Protein AF-A0AA40NG78-F1 (afdb_monomer)

Radius of gyration: 14.72 Å; Cα contacts (8 Å, |Δi|>4): 319; chains: 1; bounding box: 41×37×34 Å

Foldseek 3Di:
DPDPQQEWEKEAPFDPVLPGKYKYFYDFDPDQQPNARFWTWIFIDGPNHTQDIAIKGKWKQDPVRAIGHPVVVCVPPRMDTCDCVPPVIQMAMEGQALVRLVVLCVRQPLVVSLSVNVNRLHLLSCVLCVVPDDVVSVVSNVVVCVHPCCVRPQCVDPRSVCCSVPSNVSND

Organism: Citrobacter freundii (NCBI:txid546)

Nearest PDB structures (foldseek):
  4yfj-assembly1_A  TM=3.526E-01  e=2.012E+00  Pseudomonas aeruginosa
  8a9n-assembly1_B  TM=4.216E-01  e=9.605E+00  Acinetobacter baumannii
  3i9s-assembly1_B  TM=4.508E-01  e=9.605E+00  Vibrio cholerae

Sequence (172 aa):
MIQKNKFRVFVGEGPTDNSGDLIVFKGKDKWNDFTFYTRYSCNIYINAVLRHSMDVFVAVYDSKNKATGLGNIMSGAVSMELNYTKNNTRFFSMLRDIKEYRALVREFSVYEANEILDAMNDLVYLKENMKNIPDMEKSLYTSAIKTDVFKKSFIRHSASFFSFKSSGKILR

Mean predicted aligned error: 5.38 Å

Structure (mmCIF, N/CA/C/O backbone):
data_AF-A0AA40NG78-F1
#
_entry.id   AF-A0AA40NG78-F1
#
loop_
_atom_site.group_PDB
_atom_site.id
_atom_site.type_symbol
_atom_site.label_atom_id
_atom_site.label_alt_id
_atom_site.label_comp_id
_atom_site.label_asym_id
_atom_site.label_entity_id
_atom_site.label_seq_id
_atom_site.pdbx_PDB_ins_code
_atom_site.Cartn_x
_atom_site.Cartn_y
_atom_site.Cartn_z
_atom_site.occupancy
_atom_site.B_iso_or_equiv
_atom_site.auth_seq_id
_atom_site.auth_comp_id
_atom_site.auth_asym_id
_atom_site.auth_atom_id
_atom_site.pdbx_PDB_model_num
ATOM 1 N N . MET A 1 1 ? 23.858 -1.536 6.799 1.00 29.81 1 MET A N 1
ATOM 2 C CA . MET A 1 1 ? 23.128 -0.283 6.507 1.00 29.81 1 MET A CA 1
ATOM 3 C C . MET A 1 1 ? 21.873 -0.669 5.753 1.00 29.81 1 MET A C 1
ATOM 5 O O . MET A 1 1 ? 22.011 -1.252 4.690 1.00 29.81 1 MET A O 1
ATOM 9 N N . ILE A 1 2 ? 20.683 -0.435 6.310 1.00 36.00 2 ILE A N 1
ATOM 10 C CA . ILE A 1 2 ? 19.435 -0.611 5.554 1.00 36.00 2 ILE A CA 1
ATOM 11 C C . ILE A 1 2 ? 19.414 0.523 4.531 1.00 36.00 2 ILE A C 1
ATOM 13 O O . ILE A 1 2 ? 19.445 1.697 4.908 1.00 36.00 2 ILE A O 1
ATOM 17 N N . GLN A 1 3 ? 19.492 0.174 3.252 1.00 41.16 3 GLN A N 1
ATOM 18 C CA . GLN A 1 3 ? 19.405 1.137 2.167 1.00 41.16 3 GLN A CA 1
ATOM 19 C C . GLN A 1 3 ? 18.010 1.764 2.256 1.00 41.16 3 GLN A C 1
ATOM 21 O O . GLN A 1 3 ? 17.007 1.058 2.216 1.00 41.16 3 GLN A O 1
ATOM 26 N N . LYS A 1 4 ? 17.944 3.078 2.504 1.00 51.00 4 LYS A N 1
ATOM 27 C CA . LYS A 1 4 ? 16.675 3.816 2.498 1.00 51.00 4 LYS A CA 1
ATOM 28 C C . LYS A 1 4 ? 15.985 3.544 1.162 1.00 51.00 4 LYS A C 1
ATOM 30 O O . LYS A 1 4 ? 16.644 3.663 0.131 1.00 51.00 4 LYS A O 1
ATOM 35 N N . ASN A 1 5 ? 14.695 3.207 1.217 1.00 63.94 5 ASN A N 1
ATOM 36 C CA . ASN A 1 5 ? 13.870 2.910 0.049 1.00 63.94 5 ASN A CA 1
ATOM 37 C C . ASN A 1 5 ? 14.158 3.878 -1.105 1.00 63.94 5 ASN A C 1
ATOM 39 O O . ASN A 1 5 ? 14.061 5.096 -0.936 1.00 63.94 5 ASN A O 1
ATOM 43 N N . LYS A 1 6 ? 14.524 3.321 -2.265 1.00 81.12 6 LYS A N 1
ATOM 44 C CA . LYS A 1 6 ? 14.817 4.062 -3.503 1.00 81.12 6 LYS A CA 1
ATOM 45 C C . LYS A 1 6 ? 13.617 4.900 -3.956 1.00 81.12 6 LYS A C 1
ATOM 47 O O . LYS A 1 6 ? 13.787 5.968 -4.539 1.00 81.12 6 LYS A O 1
ATOM 52 N N . PHE A 1 7 ? 12.413 4.410 -3.663 1.00 88.62 7 PHE A N 1
ATOM 53 C CA . PHE A 1 7 ? 11.159 5.012 -4.079 1.00 88.62 7 PHE A CA 1
ATOM 54 C C . PHE A 1 7 ? 10.692 6.112 -3.129 1.00 88.62 7 PHE A C 1
ATOM 56 O O . PHE A 1 7 ? 10.614 5.930 -1.911 1.00 88.62 7 PHE A O 1
ATOM 63 N N . ARG A 1 8 ? 10.274 7.239 -3.704 1.00 90.00 8 ARG A N 1
ATOM 64 C CA . ARG A 1 8 ? 9.501 8.259 -2.986 1.00 90.00 8 ARG A CA 1
ATOM 65 C C . ARG A 1 8 ? 8.016 8.024 -3.229 1.00 90.00 8 ARG A C 1
ATOM 67 O O . ARG A 1 8 ? 7.584 7.898 -4.374 1.00 90.00 8 ARG A O 1
ATOM 74 N N . VAL A 1 9 ? 7.231 7.988 -2.155 1.00 91.69 9 VAL A N 1
ATOM 75 C CA . VAL A 1 9 ? 5.793 7.698 -2.227 1.00 91.69 9 VAL A CA 1
ATOM 76 C C . VAL A 1 9 ? 4.982 8.977 -2.102 1.00 91.69 9 VAL A C 1
ATOM 78 O O . VAL A 1 9 ? 5.198 9.776 -1.193 1.00 91.69 9 VAL A O 1
ATOM 81 N N . PHE A 1 10 ? 4.025 9.156 -3.002 1.00 91.88 10 PHE A N 1
ATOM 82 C CA . PHE A 1 10 ? 3.156 10.318 -3.092 1.00 91.88 10 PHE A CA 1
ATOM 83 C C . PHE A 1 10 ? 1.696 9.915 -3.219 1.00 91.88 10 PHE A C 1
ATOM 85 O O . PHE A 1 10 ? 1.354 8.814 -3.645 1.00 91.88 10 PHE A O 1
ATOM 92 N N . VAL A 1 11 ? 0.826 10.867 -2.925 1.00 89.88 11 VAL A N 1
ATOM 93 C CA . VAL A 1 11 ? -0.586 10.837 -3.288 1.00 89.88 11 VAL A CA 1
ATOM 94 C C . VAL A 1 11 ? -0.942 12.124 -4.023 1.00 89.88 11 VAL A C 1
ATOM 96 O O . VAL A 1 11 ? -0.439 13.190 -3.672 1.00 89.88 11 VAL A O 1
ATOM 99 N N . GLY A 1 12 ? -1.806 12.028 -5.035 1.00 88.31 12 GLY A N 1
ATOM 100 C CA . GLY A 1 12 ? -2.195 13.157 -5.885 1.00 88.31 12 GLY A CA 1
ATOM 101 C C . GLY A 1 12 ? -1.414 13.187 -7.198 1.00 88.31 12 GLY A C 1
ATOM 102 O O . GLY A 1 12 ? -1.221 12.149 -7.830 1.00 88.31 12 GLY A O 1
ATOM 103 N N . GLU A 1 13 ? -0.989 14.368 -7.644 1.00 84.69 13 GLU A N 1
ATOM 104 C CA . GLU A 1 13 ? -0.333 14.518 -8.954 1.00 84.69 13 GLU A CA 1
ATOM 105 C C . GLU A 1 13 ? 1.097 13.949 -9.001 1.00 84.69 13 GLU A C 1
ATOM 107 O O . GLU A 1 13 ? 1.537 13.504 -10.065 1.00 84.69 13 GLU A O 1
ATOM 112 N N . GLY A 1 14 ? 1.765 13.854 -7.846 1.00 82.25 14 GLY A N 1
ATOM 113 C CA . GLY A 1 14 ? 3.192 13.533 -7.727 1.00 82.25 14 GLY A CA 1
ATOM 114 C C . GLY A 1 14 ? 4.049 14.793 -7.530 1.00 82.25 14 GLY A C 1
ATOM 115 O O . GLY A 1 14 ? 3.498 15.882 -7.336 1.00 82.25 14 GLY A O 1
ATOM 116 N N . PRO A 1 15 ? 5.385 14.672 -7.492 1.00 80.31 15 PRO A N 1
ATOM 117 C CA . PRO A 1 15 ? 6.285 15.819 -7.432 1.00 80.31 15 PRO A CA 1
ATOM 118 C C . PRO A 1 15 ? 6.441 16.480 -8.813 1.00 80.31 15 PRO A C 1
ATOM 120 O O . PRO A 1 15 ? 6.416 15.809 -9.840 1.00 80.31 15 PRO A O 1
ATOM 123 N N . THR A 1 16 ? 6.632 17.800 -8.852 1.00 69.94 16 THR A N 1
ATOM 124 C CA . THR A 1 16 ? 6.764 18.572 -10.105 1.00 69.94 16 THR A CA 1
ATOM 125 C C . THR A 1 16 ? 8.073 18.322 -10.851 1.00 69.94 16 THR A C 1
ATOM 127 O O . THR A 1 16 ? 8.132 18.511 -12.061 1.00 69.94 16 THR A O 1
ATOM 130 N N . ASP A 1 17 ? 9.120 17.899 -10.145 1.00 74.12 17 ASP A N 1
ATOM 131 C CA . ASP A 1 17 ? 10.442 17.634 -10.713 1.00 74.12 17 ASP A CA 1
ATOM 132 C C . ASP A 1 17 ? 10.569 16.229 -11.328 1.00 74.12 17 ASP A C 1
ATOM 134 O O . ASP A 1 17 ? 11.557 15.964 -12.010 1.00 74.12 17 ASP A O 1
ATOM 138 N N . ASN A 1 18 ? 9.592 15.339 -11.082 1.00 65.75 18 ASN A N 1
ATOM 139 C CA . ASN A 1 18 ? 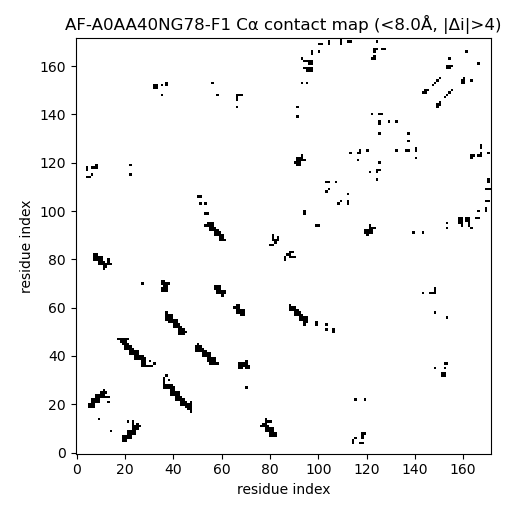9.591 13.917 -11.454 1.00 65.75 18 ASN A CA 1
ATOM 140 C C . ASN A 1 18 ? 10.950 13.213 -11.249 1.00 65.75 18 ASN A C 1
ATOM 142 O O . ASN A 1 18 ? 11.303 12.295 -11.992 1.00 65.75 18 ASN A O 1
ATOM 146 N N . SER A 1 19 ? 11.728 13.654 -10.255 1.00 73.88 19 SER A N 1
ATOM 147 C CA . SER A 1 19 ? 13.099 13.194 -10.061 1.00 73.88 19 SER A CA 1
ATOM 148 C C . SER A 1 19 ? 13.137 11.899 -9.239 1.00 73.88 19 SER A C 1
ATOM 150 O O . SER A 1 19 ? 12.515 11.790 -8.177 1.00 73.88 19 SER A O 1
ATOM 152 N N . GLY A 1 20 ? 13.893 10.914 -9.735 1.00 82.31 20 GLY A N 1
ATOM 153 C CA . GLY A 1 20 ? 14.045 9.596 -9.115 1.00 82.31 20 GLY A CA 1
ATOM 154 C C . GLY A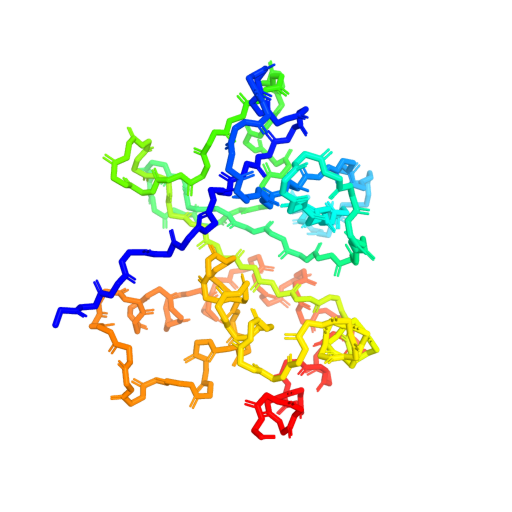 1 20 ? 12.908 8.619 -9.428 1.00 82.31 20 GLY A C 1
ATOM 155 O O . GLY A 1 20 ? 12.105 8.835 -10.338 1.00 82.31 20 GLY A O 1
ATOM 156 N N . ASP A 1 21 ? 12.862 7.530 -8.665 1.00 90.75 21 ASP A N 1
ATOM 157 C CA . ASP A 1 21 ? 11.825 6.512 -8.796 1.00 90.75 21 ASP A CA 1
ATOM 158 C C . ASP A 1 21 ? 10.662 6.833 -7.855 1.00 90.75 21 ASP A C 1
ATOM 160 O O . ASP A 1 21 ? 10.845 7.125 -6.667 1.00 90.75 21 ASP A O 1
ATOM 164 N N . LEU A 1 22 ? 9.448 6.817 -8.398 1.00 92.94 22 LEU A N 1
ATOM 165 C CA . LEU A 1 22 ? 8.269 7.368 -7.741 1.00 92.94 22 LEU A CA 1
ATOM 166 C C . LEU A 1 22 ? 7.140 6.351 -7.694 1.00 92.94 22 LEU A C 1
ATOM 168 O O . LEU A 1 22 ? 6.857 5.660 -8.670 1.00 92.94 22 LEU A O 1
ATOM 172 N N . ILE A 1 23 ? 6.431 6.345 -6.574 1.00 94.12 23 ILE A N 1
ATOM 173 C CA . ILE A 1 23 ? 5.163 5.642 -6.411 1.00 94.12 23 ILE A CA 1
ATOM 174 C C . ILE A 1 23 ? 4.105 6.700 -6.145 1.00 94.12 23 ILE A C 1
ATOM 176 O O . ILE A 1 23 ? 4.225 7.469 -5.195 1.00 94.12 23 ILE A O 1
ATOM 180 N N . VAL A 1 24 ? 3.074 6.764 -6.982 1.00 93.69 24 VAL A N 1
ATOM 181 C CA . VAL A 1 24 ? 2.031 7.787 -6.870 1.00 93.69 24 VAL A CA 1
ATOM 182 C C . VAL A 1 24 ? 0.662 7.135 -6.768 1.00 93.69 24 VAL A C 1
ATOM 184 O O . VAL A 1 24 ? 0.181 6.515 -7.718 1.00 93.69 24 VAL A O 1
ATOM 187 N N . PHE A 1 25 ? 0.003 7.326 -5.628 1.00 93.44 25 PHE A N 1
ATOM 188 C CA . PHE A 1 25 ? -1.396 6.972 -5.435 1.00 93.44 25 PHE A CA 1
ATOM 189 C C . PHE A 1 25 ? -2.290 8.035 -6.087 1.00 93.44 25 PHE A C 1
ATOM 191 O O . PHE A 1 25 ? -2.432 9.157 -5.594 1.00 93.44 25 PHE A O 1
ATOM 198 N N . LYS A 1 26 ? -2.888 7.677 -7.223 1.00 88.00 26 LYS A N 1
ATOM 199 C CA . LYS A 1 26 ? -3.767 8.511 -8.049 1.00 88.00 26 LYS A CA 1
ATOM 200 C C . LYS A 1 26 ? -5.209 8.032 -7.980 1.00 88.00 26 LYS A C 1
ATOM 202 O O . LYS A 1 26 ? -5.479 6.885 -7.649 1.00 88.00 26 LYS A O 1
ATOM 207 N N . GLY A 1 27 ? -6.131 8.923 -8.341 1.00 71.00 27 GLY A N 1
ATOM 208 C CA . GLY A 1 27 ? -7.518 8.557 -8.627 1.00 71.00 27 GLY A CA 1
ATOM 209 C C . GLY A 1 27 ? -8.211 7.870 -7.455 1.00 71.00 27 GLY A C 1
ATOM 210 O O . GLY A 1 27 ? -8.428 6.662 -7.486 1.00 71.00 27 GLY A O 1
ATOM 211 N N . LYS A 1 28 ? -8.576 8.653 -6.431 1.00 66.62 28 LYS A N 1
ATOM 212 C CA . LYS A 1 28 ? -9.484 8.195 -5.374 1.00 66.62 28 LYS A CA 1
ATOM 213 C C . LYS A 1 28 ? -10.759 7.658 -6.032 1.00 66.62 28 LYS A C 1
ATOM 215 O O . LYS A 1 28 ? -11.492 8.424 -6.660 1.00 66.62 28 LYS A O 1
ATOM 220 N N . ASP A 1 29 ? -11.040 6.371 -5.853 1.00 66.12 29 ASP A N 1
ATOM 221 C CA . ASP A 1 29 ? -12.347 5.817 -6.202 1.00 66.12 29 ASP A CA 1
ATOM 222 C C . ASP A 1 29 ? -13.414 6.514 -5.336 1.00 66.12 29 ASP A C 1
ATOM 224 O O . ASP A 1 29 ? -13.213 6.779 -4.144 1.00 66.12 29 ASP A O 1
ATOM 228 N N . LYS A 1 30 ? -14.572 6.819 -5.927 1.00 67.50 30 LYS A N 1
ATOM 229 C CA . LYS A 1 30 ? -15.719 7.377 -5.195 1.00 67.50 30 LYS A CA 1
ATOM 230 C C . LYS A 1 30 ? -16.350 6.345 -4.260 1.00 67.50 30 LYS A C 1
ATOM 232 O O . LYS A 1 30 ? -17.202 6.707 -3.449 1.00 67.50 30 LYS A O 1
ATOM 237 N N . TRP A 1 31 ? -15.947 5.080 -4.367 1.00 71.12 31 TRP A N 1
ATOM 238 C CA . TRP A 1 31 ? -16.443 4.015 -3.521 1.00 71.12 31 TRP A CA 1
ATOM 239 C C . TRP A 1 31 ? -16.183 4.276 -2.032 1.00 71.12 31 TRP A C 1
ATOM 241 O O . TRP A 1 31 ? -15.050 4.429 -1.572 1.00 71.12 31 TRP A O 1
ATOM 251 N N . ASN A 1 32 ? -17.275 4.285 -1.274 1.00 74.00 32 ASN A N 1
ATOM 252 C CA . ASN A 1 32 ? -17.301 4.511 0.159 1.00 74.00 32 ASN A CA 1
ATOM 253 C C . ASN A 1 32 ? -17.485 3.162 0.874 1.00 74.00 32 ASN A C 1
ATOM 255 O O . ASN A 1 32 ? -18.580 2.598 0.901 1.00 74.00 32 ASN A O 1
ATOM 259 N N . ASP A 1 33 ? -16.409 2.629 1.454 1.00 71.88 33 ASP A N 1
ATOM 260 C CA . ASP A 1 33 ? -16.469 1.417 2.271 1.00 71.88 33 ASP A CA 1
ATOM 261 C C . ASP A 1 3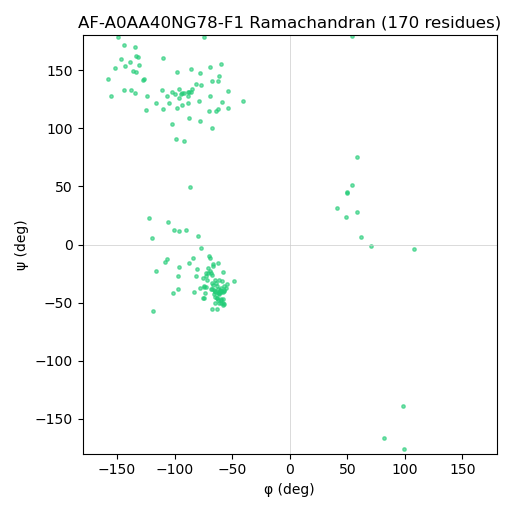3 ? -16.674 1.806 3.739 1.00 71.88 33 ASP A C 1
ATOM 263 O O . ASP A 1 33 ? -15.713 1.998 4.477 1.00 71.88 33 ASP A O 1
ATOM 267 N N . PHE A 1 34 ? -17.932 1.939 4.177 1.00 77.94 34 PHE A N 1
ATOM 268 C CA . PHE A 1 34 ? -18.278 2.306 5.562 1.00 77.94 34 PHE A CA 1
ATOM 269 C C . PHE A 1 34 ? -17.591 3.593 6.035 1.00 77.94 34 PHE A C 1
ATOM 271 O O . PHE A 1 34 ? -16.978 3.642 7.098 1.00 77.94 34 PHE A O 1
ATOM 278 N N . THR A 1 35 ? -17.710 4.646 5.234 1.00 83.06 35 THR A N 1
ATOM 279 C CA . THR A 1 35 ? -17.072 5.965 5.365 1.00 83.06 35 THR A CA 1
ATOM 280 C C . THR A 1 35 ? -15.566 6.004 5.111 1.00 83.06 35 THR A C 1
ATOM 282 O O . THR A 1 35 ? -14.994 7.093 5.115 1.00 83.06 35 THR A O 1
ATOM 285 N N . PHE A 1 36 ? -14.927 4.870 4.811 1.00 87.19 36 PHE A N 1
ATOM 286 C CA . PHE A 1 36 ? -13.510 4.821 4.464 1.00 87.19 36 PHE A CA 1
ATOM 287 C C . PHE A 1 36 ? -13.304 4.880 2.948 1.00 87.19 36 PHE A C 1
ATOM 289 O O . PHE A 1 36 ? -13.750 4.003 2.207 1.00 87.19 36 PHE A O 1
ATOM 296 N N . TYR A 1 37 ? -12.580 5.903 2.493 1.00 89.88 37 TYR A N 1
ATOM 297 C CA . TYR A 1 37 ? -12.152 6.043 1.104 1.00 89.88 37 TYR A CA 1
ATOM 298 C C . TYR A 1 37 ? -10.709 5.566 0.952 1.00 89.88 37 TYR A C 1
ATOM 300 O O . TYR A 1 37 ? -9.760 6.328 1.149 1.00 89.88 37 TYR A O 1
ATOM 308 N N . THR A 1 38 ? -10.546 4.285 0.648 1.00 92.88 38 THR A N 1
ATOM 309 C CA . THR A 1 38 ? -9.241 3.605 0.652 1.00 92.88 38 THR A CA 1
ATOM 310 C C . THR A 1 38 ? -8.727 3.271 -0.737 1.00 92.88 38 THR A C 1
ATOM 312 O O . THR A 1 38 ? -7.562 2.937 -0.872 1.00 92.88 38 THR A O 1
ATOM 315 N N . ARG A 1 39 ? -9.563 3.312 -1.772 1.00 93.56 39 ARG A N 1
ATOM 316 C CA . ARG A 1 39 ? -9.216 2.784 -3.094 1.00 93.56 39 ARG A CA 1
ATOM 317 C C . ARG A 1 39 ? -8.534 3.832 -3.959 1.00 93.56 39 ARG A C 1
ATOM 319 O O . ARG A 1 39 ? -9.070 4.924 -4.148 1.00 93.56 39 ARG A O 1
ATOM 326 N N . TYR A 1 40 ? -7.382 3.452 -4.495 1.00 93.25 40 TYR A N 1
ATOM 327 C CA . TYR A 1 40 ? -6.547 4.260 -5.372 1.00 93.25 40 TYR A CA 1
ATOM 328 C C . TYR A 1 40 ? -5.997 3.400 -6.511 1.00 93.25 40 TYR A C 1
ATOM 330 O O . TYR A 1 40 ? -5.849 2.185 -6.371 1.00 93.25 40 TYR A O 1
ATOM 338 N N . SER A 1 41 ? -5.640 4.060 -7.607 1.00 93.38 41 SER A N 1
ATOM 339 C CA . SER A 1 41 ? -4.661 3.558 -8.566 1.00 93.38 41 SER A CA 1
ATOM 340 C C . SER A 1 41 ? -3.263 3.863 -8.035 1.00 93.38 41 SER A C 1
ATOM 342 O O . SER A 1 41 ? -3.006 4.959 -7.545 1.00 93.38 41 SER A O 1
ATOM 344 N N . CYS A 1 42 ? -2.336 2.929 -8.149 1.00 95.12 42 CYS A N 1
ATOM 345 C CA . CYS A 1 42 ? -0.932 3.101 -7.816 1.00 95.12 42 CYS A CA 1
ATOM 346 C C . CYS A 1 42 ? -0.118 3.089 -9.102 1.00 95.12 42 CYS A C 1
ATOM 348 O O . CYS A 1 42 ? -0.075 2.074 -9.789 1.00 95.12 42 CYS A O 1
ATOM 350 N N . ASN A 1 43 ? 0.543 4.201 -9.406 1.00 95.50 43 ASN A N 1
ATOM 351 C CA . ASN A 1 43 ? 1.404 4.327 -10.573 1.00 95.50 43 ASN A CA 1
ATOM 352 C C . ASN A 1 43 ? 2.869 4.319 -10.142 1.00 95.50 43 ASN A C 1
ATOM 354 O O . ASN A 1 43 ? 3.261 5.119 -9.293 1.00 95.50 43 ASN A O 1
ATOM 358 N N . ILE A 1 44 ? 3.666 3.449 -10.755 1.00 95.25 44 ILE A N 1
ATOM 359 C CA . ILE A 1 44 ? 5.104 3.336 -10.509 1.00 95.25 44 ILE A CA 1
ATOM 360 C C . ILE A 1 44 ? 5.842 3.963 -11.685 1.00 95.25 44 ILE A C 1
ATOM 362 O O . ILE A 1 44 ? 5.677 3.536 -12.832 1.00 95.25 44 ILE A O 1
ATOM 366 N N . TYR A 1 45 ? 6.659 4.969 -11.393 1.00 93.75 45 TYR A N 1
ATOM 367 C CA . TYR A 1 45 ? 7.510 5.646 -12.358 1.00 93.75 45 TYR A CA 1
ATOM 368 C C . TYR A 1 45 ? 8.975 5.327 -12.065 1.00 93.75 45 TYR A C 1
ATOM 370 O O . TYR A 1 45 ? 9.414 5.437 -10.922 1.00 93.75 45 TYR A O 1
ATOM 378 N N . ILE A 1 46 ? 9.729 4.974 -13.103 1.00 91.19 46 ILE A N 1
ATOM 379 C CA . ILE A 1 46 ? 11.186 4.799 -13.047 1.00 91.19 46 ILE A CA 1
ATOM 380 C C . ILE A 1 46 ? 11.783 5.708 -14.109 1.00 91.19 46 ILE A C 1
ATOM 382 O O . ILE A 1 46 ? 11.344 5.667 -15.260 1.00 91.19 46 ILE A O 1
ATOM 386 N N . ASN A 1 47 ? 12.755 6.542 -13.731 1.00 88.44 47 ASN A N 1
ATOM 387 C CA . ASN A 1 47 ? 13.343 7.549 -14.626 1.00 88.44 47 ASN A CA 1
ATOM 388 C C . ASN A 1 47 ? 12.274 8.402 -15.348 1.00 88.44 47 ASN A C 1
ATOM 390 O O . ASN A 1 47 ? 12.327 8.580 -16.563 1.00 88.44 47 ASN A O 1
ATOM 394 N N . ALA A 1 48 ? 11.265 8.869 -14.603 1.00 87.31 48 ALA A N 1
ATOM 395 C CA . ALA A 1 48 ? 10.109 9.630 -15.101 1.00 87.31 48 ALA A CA 1
ATOM 396 C C . ALA A 1 48 ? 9.191 8.912 -16.122 1.00 87.31 48 ALA A C 1
ATOM 398 O O . ALA A 1 48 ? 8.239 9.514 -16.620 1.00 87.31 48 ALA A O 1
ATOM 399 N N . VAL A 1 49 ? 9.400 7.621 -16.400 1.00 90.38 49 VAL A N 1
ATOM 400 C CA . VAL A 1 49 ? 8.537 6.821 -17.285 1.00 90.38 49 VAL A CA 1
ATOM 401 C C . VAL A 1 49 ? 7.576 5.982 -16.451 1.00 90.38 49 VAL A C 1
ATOM 403 O O . VAL A 1 49 ? 8.006 5.270 -15.545 1.00 90.38 49 VAL A O 1
ATOM 406 N N . LEU A 1 50 ? 6.275 6.031 -16.765 1.00 93.12 50 LEU A N 1
ATOM 407 C CA . LEU A 1 50 ? 5.286 5.134 -16.162 1.00 93.12 50 LEU A CA 1
ATOM 408 C C . LEU A 1 50 ? 5.608 3.693 -16.568 1.00 93.12 50 LEU A C 1
ATOM 410 O O . LEU A 1 50 ? 5.523 3.344 -17.743 1.00 93.12 50 LEU A O 1
ATOM 414 N N . ARG A 1 51 ? 5.969 2.869 -15.590 1.00 95.56 51 ARG A N 1
ATOM 415 C CA . ARG A 1 51 ? 6.321 1.461 -15.794 1.00 95.56 51 ARG A CA 1
ATOM 416 C C . ARG A 1 51 ? 5.159 0.529 -15.508 1.00 95.56 51 ARG A C 1
ATOM 418 O O . ARG A 1 51 ? 4.961 -0.446 -16.219 1.00 95.56 51 ARG A O 1
ATOM 425 N N . HIS A 1 52 ? 4.377 0.842 -14.481 1.00 96.19 52 HIS A N 1
ATOM 426 C CA . HIS A 1 52 ? 3.285 -0.018 -14.051 1.00 96.19 52 HIS A CA 1
ATOM 427 C C . HIS A 1 52 ? 2.169 0.777 -13.386 1.00 96.19 52 HIS A C 1
ATOM 429 O O . HIS A 1 52 ? 2.411 1.824 -12.779 1.00 96.19 52 HIS A O 1
ATOM 435 N N . SER A 1 53 ? 0.949 0.260 -13.487 1.00 95.38 53 SER A N 1
ATOM 436 C CA . SER A 1 53 ? -0.231 0.793 -12.818 1.00 95.38 53 SER A CA 1
ATOM 437 C C . SER A 1 53 ? -1.046 -0.368 -12.263 1.00 95.38 53 SER A C 1
ATOM 439 O O . SER A 1 53 ? -1.254 -1.353 -12.969 1.00 95.38 53 SER A O 1
ATOM 441 N N . MET A 1 54 ? -1.462 -0.259 -11.005 1.00 95.31 54 MET A N 1
ATOM 442 C CA . MET A 1 54 ? -2.159 -1.321 -10.277 1.00 95.31 54 MET A CA 1
ATOM 443 C C . MET A 1 54 ? -3.171 -0.755 -9.290 1.00 95.31 54 MET A C 1
ATOM 445 O O . MET A 1 54 ? -3.066 0.390 -8.850 1.00 95.31 54 MET A O 1
ATOM 449 N N . ASP A 1 55 ? -4.134 -1.574 -8.894 1.00 95.06 55 ASP A N 1
ATOM 450 C CA . ASP A 1 55 ? -5.154 -1.190 -7.928 1.00 95.06 55 ASP A CA 1
ATOM 451 C C . ASP A 1 55 ? -4.725 -1.464 -6.477 1.00 95.06 55 ASP A C 1
ATOM 453 O O . ASP A 1 55 ? -4.319 -2.571 -6.113 1.00 95.06 55 ASP A O 1
ATOM 457 N N . VAL A 1 56 ? -4.893 -0.468 -5.600 1.00 96.00 56 VAL A N 1
ATOM 458 C CA . VAL A 1 56 ? -4.421 -0.528 -4.209 1.00 96.00 56 VAL A CA 1
ATOM 459 C C . VAL A 1 56 ? -5.454 0.007 -3.212 1.00 96.00 56 VAL A C 1
ATOM 461 O O . VAL A 1 56 ? -6.249 0.905 -3.511 1.00 96.00 56 VAL A O 1
ATOM 464 N N . PHE A 1 57 ? -5.439 -0.544 -2.000 1.00 96.19 57 PHE A N 1
ATOM 465 C CA . PHE A 1 57 ? -6.053 0.058 -0.822 1.00 96.19 57 PHE A CA 1
ATOM 466 C C . PHE A 1 57 ? -5.005 0.827 -0.019 1.00 96.19 57 PHE A C 1
ATOM 468 O O . PHE A 1 57 ? -3.942 0.284 0.261 1.00 96.19 57 PHE A O 1
ATOM 475 N N . VAL A 1 58 ? -5.306 2.054 0.405 1.00 95.50 58 VAL A N 1
ATOM 476 C CA . VAL A 1 58 ? -4.408 2.901 1.196 1.00 95.50 58 VAL A CA 1
ATOM 477 C C . VAL A 1 58 ? -5.158 3.535 2.364 1.00 95.50 58 VAL A C 1
ATOM 479 O O . VAL A 1 58 ? -6.234 4.125 2.212 1.00 95.50 58 VAL A O 1
ATOM 482 N N . ALA A 1 59 ? -4.570 3.421 3.548 1.00 94.94 59 ALA A N 1
ATOM 483 C CA . ALA A 1 59 ? -5.065 4.003 4.783 1.00 94.94 59 ALA A CA 1
ATOM 484 C C . ALA A 1 59 ? -3.945 4.755 5.502 1.00 94.94 59 ALA A C 1
ATOM 486 O O . ALA A 1 59 ? -2.764 4.461 5.336 1.00 94.94 59 ALA A O 1
ATOM 487 N N . VAL A 1 60 ? -4.336 5.729 6.311 1.00 93.25 60 VAL A N 1
ATOM 488 C CA . VAL A 1 60 ? -3.449 6.641 7.036 1.00 93.25 60 VAL A CA 1
ATOM 489 C C . VAL A 1 60 ? -3.899 6.757 8.479 1.00 93.25 60 VAL A C 1
ATOM 491 O O . VAL A 1 60 ? -5.093 6.669 8.770 1.00 93.25 60 VAL A O 1
ATOM 494 N N . TYR A 1 61 ? -2.951 6.974 9.379 1.00 90.75 61 TYR A N 1
ATOM 495 C CA . TYR A 1 61 ? -3.233 7.382 10.748 1.00 90.75 61 TYR A CA 1
ATOM 496 C C . TYR A 1 61 ? -3.331 8.905 10.809 1.00 90.75 61 TYR A C 1
ATOM 498 O O . TYR A 1 61 ? -2.460 9.607 10.298 1.00 90.75 61 TYR A O 1
ATOM 506 N N . ASP A 1 62 ? -4.394 9.409 11.430 1.00 83.81 62 ASP A N 1
ATOM 507 C CA . ASP A 1 62 ? -4.523 10.831 11.734 1.00 83.81 62 ASP A CA 1
ATOM 508 C C . ASP A 1 62 ? -3.617 11.250 12.911 1.00 83.81 62 ASP A C 1
ATOM 510 O O . ASP A 1 62 ? -2.932 10.434 13.535 1.00 83.81 62 ASP A O 1
ATOM 514 N N . SER A 1 63 ? -3.632 12.541 13.254 1.00 79.44 63 SER A N 1
ATOM 515 C CA . SER A 1 63 ? -2.861 13.091 14.378 1.00 79.44 63 SER A CA 1
ATOM 516 C C . SER A 1 63 ? -3.257 12.528 15.750 1.00 79.44 63 SER A C 1
ATOM 518 O O . SER A 1 63 ? -2.497 12.662 16.706 1.00 79.44 63 SER A O 1
ATOM 520 N N . LYS A 1 64 ? -4.421 11.876 15.860 1.00 83.62 64 LYS A N 1
ATOM 521 C CA . LYS A 1 64 ? -4.902 11.180 17.063 1.00 83.62 64 LYS A CA 1
ATOM 522 C C . LYS A 1 64 ? -4.593 9.680 17.018 1.00 83.62 64 LYS A C 1
ATOM 524 O O . LYS A 1 64 ? -5.110 8.924 17.839 1.00 83.62 64 LYS A O 1
ATOM 529 N N . ASN A 1 65 ? -3.757 9.245 16.072 1.00 84.31 65 ASN A N 1
ATOM 530 C CA . ASN A 1 65 ? -3.389 7.853 15.836 1.00 84.31 65 ASN A CA 1
ATOM 531 C C . ASN A 1 65 ? -4.602 6.946 15.538 1.00 84.31 65 ASN A C 1
ATOM 533 O O . ASN A 1 65 ? -4.577 5.741 15.802 1.00 84.31 65 ASN A O 1
ATOM 537 N N . LYS A 1 66 ? -5.671 7.511 14.965 1.00 89.88 66 LYS A N 1
ATOM 538 C CA . LYS A 1 66 ? -6.820 6.763 14.457 1.00 89.88 66 LYS A CA 1
ATOM 539 C C . LYS A 1 66 ? -6.647 6.537 12.958 1.00 89.88 66 LYS A C 1
ATOM 541 O O . LYS A 1 66 ? -6.455 7.475 12.191 1.00 89.88 66 LYS A O 1
ATOM 546 N N . ALA A 1 67 ? -6.737 5.279 12.533 1.00 93.69 67 ALA A N 1
ATOM 547 C CA . ALA A 1 67 ? -6.636 4.930 11.122 1.00 93.69 67 ALA A CA 1
ATOM 548 C C . ALA A 1 67 ? -7.934 5.239 10.358 1.00 93.69 67 ALA A C 1
ATOM 550 O O . ALA A 1 67 ? -9.034 4.921 10.821 1.00 93.69 67 ALA A O 1
ATOM 551 N N . THR A 1 68 ? -7.798 5.808 9.163 1.00 93.12 68 THR A N 1
ATOM 552 C CA . THR A 1 68 ? -8.885 6.096 8.220 1.00 93.12 68 THR A CA 1
ATOM 553 C C . THR A 1 68 ? -8.414 5.890 6.776 1.00 93.12 68 THR A C 1
ATOM 555 O O . THR A 1 68 ? -7.232 5.652 6.529 1.00 93.12 68 THR A O 1
ATOM 558 N N . GLY A 1 69 ? -9.327 5.950 5.805 1.00 91.94 69 GLY A N 1
ATOM 559 C CA . GLY A 1 69 ? -8.954 5.896 4.391 1.00 91.94 69 GLY A CA 1
ATOM 560 C C . GLY A 1 69 ? -8.177 7.144 3.977 1.00 91.94 69 GLY A C 1
ATOM 561 O O . GLY A 1 69 ? -8.520 8.251 4.393 1.00 91.94 69 GLY A O 1
ATOM 562 N N . LEU A 1 70 ? -7.147 6.991 3.139 1.00 90.75 70 LEU A N 1
ATOM 563 C CA . LEU A 1 70 ? -6.346 8.127 2.659 1.00 90.75 70 LEU A CA 1
ATOM 564 C C . LEU A 1 70 ? -7.219 9.213 2.006 1.00 90.75 70 LEU A C 1
ATOM 566 O O . LEU A 1 70 ? -6.998 10.410 2.199 1.00 90.75 70 LEU A O 1
ATOM 570 N N . GLY A 1 71 ? -8.297 8.808 1.335 1.00 87.88 71 GLY A N 1
ATOM 571 C CA . GLY A 1 71 ? -9.232 9.716 0.682 1.00 87.88 71 GLY A CA 1
ATOM 572 C C . GLY A 1 71 ? -10.076 10.558 1.630 1.00 87.88 71 GLY A C 1
ATOM 573 O O . GLY A 1 71 ? -10.748 11.474 1.158 1.00 87.88 71 GLY A O 1
ATOM 574 N N . ASN A 1 72 ? -10.075 10.258 2.929 1.00 86.19 72 ASN A N 1
ATOM 575 C CA . ASN A 1 72 ? -10.711 11.079 3.955 1.00 86.19 72 ASN A CA 1
ATOM 576 C C . ASN A 1 72 ? -9.828 12.264 4.371 1.00 86.19 72 ASN A C 1
ATOM 578 O O . ASN A 1 72 ? -10.369 13.272 4.808 1.00 86.19 72 ASN A O 1
ATOM 582 N N . ILE A 1 73 ? -8.501 12.147 4.243 1.00 83.62 73 ILE A N 1
ATOM 583 C CA . ILE A 1 73 ? -7.542 13.194 4.641 1.00 83.62 73 ILE A CA 1
ATOM 584 C C . ILE A 1 73 ? -7.115 14.044 3.437 1.00 83.62 73 ILE A C 1
ATOM 586 O O . ILE A 1 73 ? -6.823 15.225 3.577 1.00 83.62 73 ILE A O 1
ATOM 590 N N . MET A 1 74 ? -7.152 13.476 2.231 1.00 77.06 74 MET A N 1
ATOM 591 C CA . MET A 1 74 ? -6.714 14.151 1.005 1.00 77.06 74 MET A CA 1
ATOM 592 C C . MET A 1 74 ? -7.721 15.143 0.399 1.00 77.06 74 MET A C 1
ATOM 594 O O . MET A 1 74 ? -7.494 15.629 -0.708 1.00 77.06 74 MET A O 1
ATOM 598 N N . SER A 1 75 ? -8.841 15.460 1.061 1.00 64.62 75 SER A N 1
ATOM 599 C CA . SER A 1 75 ? -9.814 16.411 0.504 1.00 64.62 75 SER A CA 1
ATOM 600 C C . SER A 1 75 ? -9.223 17.827 0.445 1.00 64.62 75 SER A C 1
ATOM 602 O O . SER A 1 75 ? -9.187 18.523 1.456 1.00 64.62 75 SER A O 1
ATOM 604 N N . GLY A 1 76 ? -8.768 18.245 -0.739 1.00 61.91 76 GLY A N 1
ATOM 605 C CA . GLY A 1 76 ? -8.254 19.596 -1.003 1.00 61.91 76 GLY A CA 1
ATOM 606 C C . GLY A 1 76 ? -6.738 19.706 -1.204 1.00 61.91 76 GLY A C 1
ATOM 607 O O . GLY A 1 76 ? -6.266 20.791 -1.527 1.00 61.91 76 GLY A O 1
ATOM 608 N N . ALA A 1 77 ? -5.971 18.620 -1.063 1.00 66.06 77 ALA A N 1
ATOM 609 C CA . ALA A 1 77 ? -4.534 18.622 -1.352 1.00 66.06 77 ALA A CA 1
ATOM 610 C C . ALA A 1 77 ? -4.253 18.169 -2.797 1.00 66.06 77 ALA A C 1
ATOM 612 O O . ALA A 1 77 ? -4.745 17.127 -3.227 1.00 66.06 77 ALA A O 1
ATOM 613 N N . VAL A 1 78 ? -3.435 18.938 -3.528 1.00 74.81 78 VAL A N 1
ATOM 614 C CA . VAL A 1 78 ? -3.033 18.640 -4.921 1.00 74.81 78 VAL A CA 1
ATOM 615 C C . VAL A 1 78 ? -2.023 17.488 -4.976 1.00 74.81 78 VAL A C 1
ATOM 617 O O . VAL A 1 78 ? -2.117 16.593 -5.815 1.00 74.81 78 VAL A O 1
ATOM 620 N N . SER A 1 79 ? -1.059 17.486 -4.052 1.00 84.12 79 SER A N 1
ATOM 621 C CA . SER A 1 79 ? -0.025 16.458 -3.944 1.00 84.12 79 SER A CA 1
ATOM 622 C C . SER A 1 79 ? 0.549 16.431 -2.527 1.00 84.12 79 SER A C 1
ATOM 624 O O . SER A 1 79 ? 0.695 17.479 -1.896 1.00 84.12 79 SER A O 1
ATOM 626 N N . MET A 1 80 ? 0.866 15.245 -2.009 1.00 86.00 80 MET A N 1
ATOM 627 C CA . MET A 1 80 ? 1.514 15.067 -0.706 1.00 86.00 80 MET A CA 1
ATOM 628 C C . MET A 1 80 ? 2.493 13.894 -0.753 1.00 86.00 80 MET A C 1
ATOM 630 O O . MET A 1 80 ? 2.150 12.811 -1.221 1.00 86.00 80 MET A O 1
ATOM 634 N N . GLU A 1 81 ? 3.704 14.101 -0.236 1.00 87.81 81 GLU A N 1
ATOM 635 C CA . GLU A 1 81 ? 4.696 13.037 -0.044 1.00 87.81 81 GLU A CA 1
ATOM 636 C C . GLU A 1 81 ? 4.350 12.236 1.221 1.00 87.81 81 GLU A C 1
ATOM 638 O O . GLU A 1 81 ? 4.255 12.792 2.314 1.00 87.81 81 GLU A O 1
ATOM 643 N N . LEU A 1 82 ? 4.178 10.923 1.116 1.00 85.75 82 LEU A N 1
ATOM 644 C CA . LEU A 1 82 ? 3.855 10.039 2.240 1.00 85.75 82 LEU A CA 1
ATOM 645 C C . LEU A 1 82 ? 5.130 9.567 2.953 1.00 85.75 82 LEU A C 1
ATOM 647 O O . LEU A 1 82 ? 5.342 8.383 3.185 1.00 85.75 82 LEU A O 1
ATOM 651 N N . ASN A 1 83 ? 6.017 10.504 3.288 1.00 70.06 83 ASN A N 1
ATOM 652 C CA . ASN A 1 83 ? 7.261 10.204 3.987 1.00 70.06 83 ASN A CA 1
ATOM 653 C C . ASN A 1 83 ? 7.107 10.469 5.490 1.00 70.06 83 ASN A C 1
ATOM 655 O O . ASN A 1 83 ? 6.925 11.616 5.908 1.00 70.06 83 ASN A O 1
ATOM 659 N N . TYR A 1 84 ? 7.247 9.421 6.309 1.00 61.62 84 TYR A N 1
ATOM 660 C CA . TYR A 1 84 ? 7.171 9.535 7.768 1.00 61.62 84 TYR A CA 1
ATOM 661 C C . TYR A 1 84 ? 8.189 10.538 8.335 1.00 61.62 84 TYR A C 1
ATOM 663 O O . TYR A 1 84 ? 7.846 11.347 9.187 1.00 61.62 84 TYR A O 1
ATOM 671 N N . THR A 1 85 ? 9.418 10.568 7.817 1.00 58.62 85 THR A N 1
ATOM 672 C CA . THR A 1 85 ? 10.468 11.475 8.322 1.00 58.62 85 THR A CA 1
ATOM 673 C C . THR A 1 85 ? 10.215 12.950 8.014 1.00 58.62 85 THR A C 1
ATOM 675 O O . THR A 1 85 ? 10.732 13.810 8.718 1.00 58.62 85 THR A O 1
ATOM 678 N N . LYS A 1 86 ? 9.417 13.250 6.983 1.00 57.50 86 LYS A N 1
ATOM 679 C CA . LYS A 1 86 ? 9.150 14.624 6.534 1.00 57.50 86 LYS A CA 1
ATOM 680 C C . LYS A 1 86 ? 7.794 15.139 7.008 1.00 57.50 86 LYS A C 1
ATOM 682 O O . LYS A 1 86 ? 7.695 16.273 7.454 1.00 57.50 86 LYS A O 1
ATOM 687 N N . ASN A 1 87 ? 6.770 14.290 6.939 1.00 60.06 87 ASN A N 1
ATOM 688 C CA . ASN A 1 87 ? 5.376 14.669 7.168 1.00 60.06 87 ASN A CA 1
ATOM 689 C C . ASN A 1 87 ? 4.732 13.913 8.341 1.00 60.06 87 ASN A C 1
ATOM 691 O O . ASN A 1 87 ? 3.522 14.013 8.535 1.00 60.06 87 ASN A O 1
ATOM 695 N N . ASN A 1 88 ? 5.503 13.105 9.085 1.00 67.44 88 ASN A N 1
ATOM 696 C CA . ASN A 1 88 ? 5.032 12.248 10.185 1.00 67.44 88 ASN A CA 1
ATOM 697 C C . ASN A 1 88 ? 3.805 11.388 9.821 1.00 67.44 88 ASN A C 1
ATOM 699 O O . ASN A 1 88 ? 3.010 10.990 10.671 1.00 67.44 88 ASN A O 1
ATOM 703 N N . THR A 1 89 ? 3.621 11.126 8.526 1.00 77.56 89 THR A N 1
ATOM 704 C CA . THR A 1 89 ? 2.435 10.450 8.013 1.00 77.56 89 THR A CA 1
ATOM 705 C C . THR A 1 89 ? 2.678 8.955 8.074 1.00 77.56 89 THR A C 1
ATOM 707 O O . THR A 1 89 ? 3.490 8.415 7.325 1.00 77.56 89 THR A O 1
ATOM 710 N N . ARG A 1 90 ? 1.982 8.278 8.989 1.00 88.69 90 ARG A N 1
ATOM 711 C CA . ARG A 1 90 ? 1.965 6.815 9.040 1.00 88.69 90 ARG A CA 1
ATOM 712 C C . ARG A 1 90 ? 0.850 6.324 8.139 1.00 88.69 90 ARG A C 1
ATOM 714 O O . ARG A 1 90 ? -0.312 6.664 8.356 1.00 88.69 90 ARG A O 1
ATOM 721 N N . PHE A 1 91 ? 1.198 5.513 7.156 1.00 93.31 91 PHE A N 1
ATOM 722 C CA . PHE A 1 91 ? 0.242 4.922 6.234 1.00 93.31 91 PHE A CA 1
ATOM 723 C C . PHE A 1 91 ? 0.532 3.438 6.066 1.00 93.31 91 PHE A C 1
ATOM 725 O O . PHE A 1 91 ? 1.611 2.966 6.409 1.00 93.31 91 PHE A O 1
ATOM 732 N N . PHE A 1 92 ? -0.450 2.706 5.570 1.00 95.62 92 PHE A N 1
ATOM 733 C CA . PHE A 1 92 ? -0.288 1.321 5.162 1.00 95.62 92 PHE A CA 1
ATOM 734 C C . PHE A 1 92 ? -1.137 1.061 3.931 1.00 95.62 92 PHE A C 1
ATOM 736 O O . PHE A 1 92 ? -2.158 1.726 3.706 1.00 95.62 92 PHE A O 1
ATOM 743 N N . SER A 1 93 ? -0.714 0.083 3.141 1.00 97.00 93 SER A N 1
ATOM 744 C CA . SER A 1 93 ? -1.404 -0.274 1.913 1.00 97.00 93 SER A CA 1
ATOM 745 C C . SER A 1 93 ? -1.581 -1.779 1.756 1.00 97.00 93 SER A C 1
ATOM 747 O O . SER A 1 93 ? -1.096 -2.577 2.558 1.00 97.00 93 SER A O 1
ATOM 749 N N . MET A 1 94 ? -2.377 -2.165 0.767 1.00 97.62 94 MET A N 1
ATOM 750 C CA . MET A 1 94 ? -2.519 -3.549 0.337 1.00 97.62 94 MET A CA 1
ATOM 751 C C . MET A 1 94 ? -2.977 -3.561 -1.115 1.00 97.62 94 MET A C 1
ATOM 753 O O . MET A 1 94 ? -3.983 -2.914 -1.431 1.00 97.62 94 MET A O 1
ATOM 757 N N . LEU A 1 95 ? -2.290 -4.292 -1.995 1.00 97.00 95 LEU A N 1
ATOM 758 C CA . LEU A 1 95 ? -2.790 -4.458 -3.363 1.00 97.00 95 LEU A CA 1
ATOM 759 C C . LEU A 1 95 ? -4.156 -5.153 -3.354 1.00 97.00 95 LEU A C 1
ATOM 761 O O . LEU A 1 95 ? -4.446 -6.009 -2.508 1.00 97.00 95 LEU A O 1
ATOM 765 N N . ARG A 1 96 ? -5.021 -4.757 -4.291 1.00 94.00 96 ARG A N 1
ATOM 766 C CA . ARG A 1 96 ? -6.451 -5.086 -4.239 1.00 94.00 96 ARG A CA 1
ATOM 767 C C . ARG A 1 96 ? -6.717 -6.586 -4.287 1.00 94.00 96 ARG A C 1
ATOM 769 O O . ARG A 1 96 ? -7.587 -7.077 -3.565 1.00 94.00 96 ARG A O 1
ATOM 776 N N . ASP A 1 97 ? -5.981 -7.307 -5.122 1.00 94.38 97 ASP A N 1
ATOM 777 C CA . ASP A 1 97 ? -6.114 -8.747 -5.264 1.00 94.38 97 ASP A CA 1
ATOM 778 C C . ASP A 1 97 ? -4.785 -9.426 -5.632 1.00 94.38 97 ASP A C 1
ATOM 780 O O . ASP A 1 97 ? -3.740 -8.796 -5.770 1.00 94.38 97 ASP A O 1
ATOM 784 N N . ILE A 1 98 ? -4.820 -10.753 -5.750 1.00 95.31 98 ILE A N 1
ATOM 785 C CA . ILE A 1 98 ? -3.638 -11.564 -6.052 1.00 95.31 98 ILE A CA 1
ATOM 786 C C . ILE A 1 98 ? -3.100 -11.349 -7.477 1.00 95.31 98 ILE A C 1
ATOM 788 O O . ILE A 1 98 ? -1.928 -11.624 -7.737 1.00 95.31 98 ILE A O 1
ATOM 792 N N . LYS A 1 99 ? -3.941 -10.905 -8.419 1.00 95.81 99 LYS A N 1
ATOM 793 C CA . LYS A 1 99 ? -3.527 -10.634 -9.799 1.00 95.81 99 LYS A CA 1
ATOM 794 C C . LYS A 1 99 ? -2.606 -9.423 -9.834 1.00 95.81 99 LYS A C 1
ATOM 796 O O . LYS A 1 99 ? -1.612 -9.496 -10.546 1.00 95.81 99 LYS A O 1
ATOM 801 N N . GLU A 1 100 ? -2.874 -8.408 -9.015 1.00 96.81 100 GLU A N 1
ATOM 802 C CA . GLU A 1 100 ? -2.006 -7.232 -8.867 1.00 96.81 100 GLU A CA 1
ATOM 803 C C . GLU A 1 100 ? -0.601 -7.628 -8.387 1.00 96.81 100 GLU A C 1
ATOM 805 O O . GLU A 1 100 ? 0.390 -7.286 -9.025 1.00 96.81 100 GLU A O 1
ATOM 810 N N . TYR A 1 101 ? -0.493 -8.469 -7.347 1.00 97.31 101 TYR A N 1
ATOM 811 C CA . TYR A 1 101 ? 0.814 -8.978 -6.892 1.00 97.31 101 TYR A CA 1
ATOM 812 C C . TYR A 1 101 ? 1.557 -9.753 -7.992 1.00 97.31 101 TYR A C 1
ATOM 814 O O . TYR A 1 101 ? 2.765 -9.601 -8.161 1.00 97.31 101 TYR A O 1
ATOM 822 N N . ARG A 1 102 ? 0.846 -10.583 -8.770 1.00 96.75 102 ARG A N 1
ATOM 823 C CA . ARG A 1 102 ? 1.454 -11.314 -9.897 1.00 96.75 102 ARG A CA 1
ATOM 824 C C . ARG A 1 102 ? 1.890 -10.380 -11.020 1.00 96.75 102 ARG A C 1
ATOM 826 O O . ARG A 1 102 ? 2.902 -10.654 -11.654 1.00 96.75 102 ARG A O 1
ATOM 833 N N . ALA A 1 103 ? 1.109 -9.345 -11.311 1.00 96.88 103 ALA A N 1
ATOM 834 C CA . ALA A 1 103 ? 1.426 -8.370 -12.345 1.00 96.88 103 ALA A CA 1
ATOM 835 C C . ALA A 1 103 ? 2.677 -7.569 -11.966 1.00 96.88 103 ALA A C 1
ATOM 837 O O . ALA A 1 103 ? 3.576 -7.442 -12.792 1.00 96.88 103 ALA A O 1
ATOM 838 N N . LEU A 1 104 ? 2.781 -7.156 -10.700 1.00 97.50 104 LEU A N 1
ATOM 839 C CA . LEU A 1 104 ? 3.942 -6.442 -10.180 1.00 97.50 104 LEU A CA 1
ATOM 840 C C . LEU A 1 104 ? 5.233 -7.265 -10.309 1.00 97.50 104 LEU A C 1
ATOM 842 O O . LEU A 1 104 ? 6.210 -6.789 -10.877 1.00 97.50 104 LEU A O 1
ATOM 846 N N . VAL A 1 105 ? 5.226 -8.521 -9.849 1.00 96.62 105 VAL A N 1
ATOM 847 C CA . VAL A 1 105 ? 6.412 -9.400 -9.921 1.00 96.62 105 VAL A CA 1
ATOM 848 C C . VAL A 1 105 ? 6.809 -9.732 -11.362 1.00 96.62 105 VAL A C 1
ATOM 850 O O . VAL A 1 105 ? 7.989 -9.923 -11.652 1.00 96.62 105 VAL A O 1
ATOM 853 N N . ARG A 1 106 ? 5.844 -9.794 -12.288 1.00 96.38 106 ARG A N 1
ATOM 854 C CA . ARG A 1 106 ? 6.138 -9.985 -13.718 1.00 96.38 106 ARG A CA 1
ATOM 855 C C . ARG A 1 106 ? 6.850 -8.784 -14.333 1.00 96.38 106 ARG A C 1
ATOM 857 O O . ARG A 1 106 ? 7.645 -8.992 -15.240 1.00 96.38 106 ARG A O 1
ATOM 864 N N . GLU A 1 107 ? 6.554 -7.574 -13.866 1.00 97.19 107 GLU A N 1
ATOM 865 C CA . GLU A 1 107 ? 7.169 -6.344 -14.374 1.00 97.19 107 GLU A CA 1
ATOM 866 C C . GLU A 1 107 ? 8.537 -6.058 -13.729 1.00 97.19 107 GLU A C 1
ATOM 868 O O . GLU A 1 107 ? 9.457 -5.664 -14.436 1.00 97.19 107 GLU A O 1
ATOM 873 N N . PHE A 1 108 ? 8.694 -6.279 -12.417 1.00 93.62 108 PHE A N 1
ATOM 874 C CA . PHE A 1 108 ? 9.834 -5.774 -11.624 1.00 93.62 108 PHE A CA 1
ATOM 875 C C . PHE A 1 108 ? 10.658 -6.861 -10.914 1.00 93.62 108 PHE A C 1
ATOM 877 O O . PHE A 1 108 ? 11.291 -6.612 -9.889 1.00 93.62 108 PHE A O 1
ATOM 884 N N . SER A 1 109 ? 10.622 -8.107 -11.394 1.00 93.81 109 SER A N 1
ATOM 885 C CA . SER A 1 109 ? 11.173 -9.269 -10.672 1.00 93.81 109 SER A CA 1
ATOM 886 C C . SER A 1 109 ? 10.614 -9.411 -9.239 1.00 93.81 109 SER A C 1
ATOM 888 O O . SER A 1 109 ? 9.774 -8.639 -8.785 1.00 93.81 109 SER A O 1
ATOM 890 N N . VAL A 1 110 ? 11.040 -10.431 -8.490 1.00 94.50 110 VAL A N 1
ATOM 891 C CA . VAL A 1 110 ? 10.631 -10.571 -7.076 1.00 94.50 110 VAL A CA 1
ATOM 892 C C . VAL A 1 110 ? 11.339 -9.540 -6.192 1.00 94.50 110 VAL A C 1
ATOM 894 O O . VAL A 1 110 ? 10.744 -9.017 -5.252 1.00 94.50 110 VAL A O 1
ATOM 897 N N . TYR A 1 111 ? 12.606 -9.243 -6.489 1.00 92.75 111 TYR A N 1
ATOM 898 C CA . TYR A 1 111 ? 13.425 -8.358 -5.667 1.00 92.75 111 TYR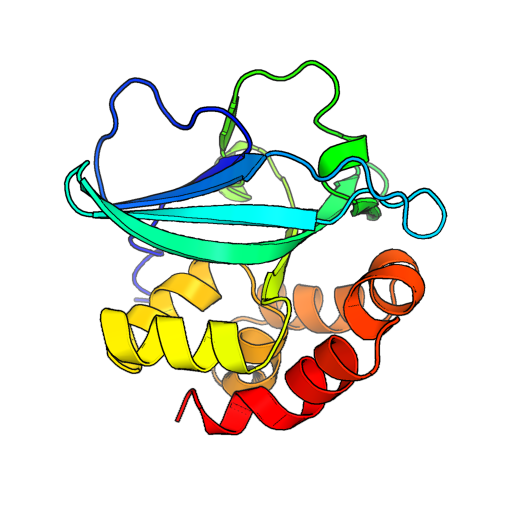 A CA 1
ATOM 899 C C . TYR A 1 111 ? 12.921 -6.913 -5.718 1.00 92.75 111 TYR A C 1
ATOM 901 O O . TYR A 1 111 ? 12.575 -6.361 -4.676 1.00 92.75 111 TYR A O 1
ATOM 909 N N . GLU A 1 112 ? 12.795 -6.326 -6.911 1.00 93.81 112 GLU A N 1
ATOM 910 C CA . GLU A 1 112 ? 12.379 -4.921 -7.020 1.00 93.81 112 GLU A CA 1
ATOM 911 C C . GLU A 1 112 ? 10.885 -4.764 -6.669 1.00 93.81 112 GLU A C 1
ATOM 913 O O . GLU A 1 112 ? 10.494 -3.763 -6.072 1.00 93.81 112 GLU A O 1
ATOM 918 N N . ALA A 1 113 ? 10.043 -5.778 -6.924 1.00 95.69 113 ALA A N 1
ATOM 919 C CA . ALA A 1 113 ? 8.667 -5.792 -6.418 1.00 95.69 113 ALA A CA 1
ATOM 920 C C . ALA A 1 113 ? 8.609 -5.729 -4.882 1.00 95.69 113 ALA A C 1
ATOM 922 O O . ALA A 1 113 ? 7.771 -5.016 -4.333 1.00 95.69 113 ALA A O 1
ATOM 923 N N . ASN A 1 114 ? 9.498 -6.437 -4.180 1.00 94.00 114 ASN A N 1
ATOM 924 C CA . ASN A 1 114 ? 9.587 -6.360 -2.724 1.00 94.00 114 ASN A CA 1
ATOM 925 C C . ASN A 1 114 ? 10.043 -4.971 -2.249 1.00 94.00 114 ASN A C 1
ATOM 927 O O . ASN A 1 114 ? 9.468 -4.467 -1.290 1.00 94.00 114 ASN A O 1
ATOM 931 N N . GLU A 1 115 ? 10.985 -4.315 -2.936 1.00 92.62 115 GLU A N 1
ATOM 932 C CA . GLU A 1 115 ? 11.364 -2.922 -2.630 1.00 92.62 115 GLU A CA 1
ATOM 933 C C . GLU A 1 115 ? 10.190 -1.946 -2.826 1.00 92.62 115 GLU A C 1
ATOM 935 O O . GLU A 1 115 ? 9.945 -1.067 -2.000 1.00 92.62 115 GLU A O 1
ATOM 940 N N . ILE A 1 116 ? 9.408 -2.123 -3.894 1.00 95.00 116 ILE A N 1
ATOM 941 C CA . ILE A 1 116 ? 8.206 -1.321 -4.157 1.00 95.00 116 ILE A CA 1
ATOM 942 C C . ILE A 1 116 ? 7.167 -1.518 -3.044 1.00 95.00 116 ILE A C 1
ATOM 944 O O . ILE A 1 116 ? 6.620 -0.545 -2.521 1.00 95.00 116 ILE A O 1
ATOM 948 N N . LEU A 1 117 ? 6.888 -2.768 -2.666 1.00 95.19 117 LEU A N 1
ATOM 949 C CA . LEU A 1 117 ? 5.906 -3.097 -1.630 1.00 95.19 117 LEU A CA 1
ATOM 950 C C . LEU A 1 117 ? 6.342 -2.623 -0.237 1.00 95.19 117 LEU A C 1
ATOM 952 O O . LEU A 1 117 ? 5.499 -2.180 0.548 1.00 95.19 117 LEU A O 1
ATOM 956 N N . ASP A 1 118 ? 7.642 -2.669 0.049 1.00 92.56 118 ASP A N 1
ATOM 957 C CA . ASP A 1 118 ? 8.233 -2.101 1.258 1.00 92.56 118 ASP A CA 1
ATOM 958 C C . ASP A 1 118 ? 8.014 -0.586 1.321 1.00 92.56 118 ASP A C 1
ATOM 960 O O . ASP A 1 118 ? 7.438 -0.074 2.284 1.00 92.56 118 ASP A O 1
ATOM 964 N N . ALA A 1 119 ? 8.345 0.133 0.241 1.00 92.19 119 ALA A N 1
ATOM 965 C CA . ALA A 1 119 ? 8.109 1.573 0.146 1.00 92.19 119 ALA A CA 1
ATOM 966 C C . ALA A 1 119 ? 6.626 1.931 0.343 1.00 92.19 119 ALA A C 1
ATOM 968 O O . ALA A 1 119 ? 6.292 2.944 0.961 1.00 92.19 119 ALA A O 1
ATOM 969 N N . MET A 1 120 ? 5.723 1.076 -0.140 1.00 93.94 120 MET A N 1
ATOM 970 C CA . MET A 1 120 ? 4.276 1.228 -0.001 1.00 93.94 120 MET A CA 1
ATOM 971 C C . MET A 1 120 ? 3.725 0.866 1.386 1.00 93.94 120 MET A C 1
ATOM 973 O O . MET A 1 120 ? 2.516 1.012 1.599 1.00 93.94 120 MET A O 1
ATOM 977 N N . ASN A 1 121 ? 4.549 0.398 2.330 1.00 94.06 121 ASN A N 1
ATOM 978 C CA . ASN A 1 121 ? 4.089 -0.174 3.599 1.00 94.06 121 ASN A CA 1
ATOM 979 C C . ASN A 1 121 ? 2.989 -1.236 3.381 1.00 94.06 121 ASN A C 1
ATOM 981 O O . ASN A 1 121 ? 1.940 -1.214 4.041 1.00 94.06 121 ASN A O 1
ATOM 985 N N . ASP A 1 122 ? 3.181 -2.116 2.393 1.00 95.94 122 ASP A N 1
ATOM 986 C CA . ASP A 1 122 ? 2.195 -3.128 2.021 1.00 95.94 122 ASP A CA 1
ATOM 987 C C . ASP A 1 122 ? 2.057 -4.201 3.112 1.00 95.94 122 ASP A C 1
ATOM 989 O O . ASP A 1 122 ? 3.026 -4.817 3.560 1.00 95.94 122 ASP A O 1
ATOM 993 N N . LEU A 1 123 ? 0.823 -4.454 3.549 1.00 96.31 123 LEU A N 1
ATOM 994 C CA . LEU A 1 123 ? 0.553 -5.355 4.669 1.00 96.31 123 LEU A CA 1
ATOM 995 C C . LEU A 1 123 ? 0.874 -6.826 4.377 1.00 96.31 123 LEU A C 1
ATOM 997 O O . LEU A 1 123 ? 1.135 -7.570 5.324 1.00 96.31 123 LEU A O 1
ATOM 1001 N N . VAL A 1 124 ? 0.838 -7.271 3.119 1.00 96.12 124 VAL A N 1
ATOM 1002 C CA . VAL A 1 124 ? 1.234 -8.640 2.756 1.00 96.12 124 VAL A CA 1
ATOM 1003 C C . VAL A 1 124 ? 2.749 -8.758 2.799 1.00 96.12 124 VAL A C 1
ATOM 1005 O O . VAL A 1 124 ? 3.256 -9.697 3.411 1.00 96.12 124 VAL A O 1
ATOM 1008 N N . TYR A 1 125 ? 3.467 -7.791 2.231 1.00 94.88 125 TYR A N 1
ATOM 1009 C CA . TYR A 1 125 ? 4.924 -7.749 2.314 1.00 94.88 125 TYR A CA 1
ATOM 1010 C C . TYR A 1 125 ? 5.411 -7.713 3.770 1.00 94.88 125 TYR A C 1
ATOM 1012 O O . TYR A 1 125 ? 6.206 -8.567 4.175 1.00 94.88 125 TYR A O 1
ATOM 1020 N N . LEU A 1 126 ? 4.873 -6.799 4.588 1.00 93.31 126 LEU A N 1
ATOM 1021 C CA . LEU A 1 126 ? 5.235 -6.674 6.004 1.00 93.31 126 LEU A CA 1
ATOM 1022 C C . LEU A 1 126 ? 4.943 -7.965 6.778 1.00 93.31 126 LEU A C 1
ATOM 1024 O O . LEU A 1 126 ? 5.716 -8.361 7.651 1.00 93.31 126 LEU A O 1
ATOM 1028 N N . LYS A 1 127 ? 3.840 -8.649 6.445 1.00 93.44 127 LYS A N 1
ATOM 1029 C CA . LYS A 1 127 ? 3.472 -9.932 7.051 1.00 93.44 127 LYS A CA 1
ATOM 1030 C C . LYS A 1 127 ? 4.494 -11.027 6.770 1.00 93.44 127 LYS A C 1
ATOM 1032 O O . LYS A 1 127 ? 4.842 -11.772 7.685 1.00 93.44 127 LYS A O 1
ATOM 1037 N N . GLU A 1 128 ? 4.945 -11.155 5.528 1.00 92.12 128 GLU A N 1
ATOM 1038 C CA . GLU A 1 128 ? 5.889 -12.209 5.143 1.00 92.12 128 GLU A CA 1
ATOM 1039 C C . GLU A 1 128 ? 7.315 -11.921 5.628 1.00 92.12 128 GLU A C 1
ATOM 1041 O O . GLU A 1 128 ? 8.051 -12.852 5.956 1.00 92.12 128 GLU A O 1
ATOM 1046 N N . ASN A 1 129 ? 7.677 -10.643 5.758 1.00 89.56 129 ASN A N 1
ATOM 1047 C CA . ASN A 1 129 ? 9.024 -10.207 6.123 1.00 89.56 129 ASN A CA 1
ATOM 1048 C C . ASN A 1 129 ? 9.178 -9.802 7.598 1.00 89.56 129 ASN A C 1
ATOM 1050 O O . ASN A 1 129 ? 10.224 -9.280 7.979 1.00 89.56 129 ASN A O 1
ATOM 1054 N N . MET A 1 130 ? 8.198 -10.105 8.464 1.00 86.44 130 MET A N 1
ATOM 1055 C CA . MET A 1 130 ? 8.190 -9.699 9.884 1.00 86.44 130 MET A CA 1
ATOM 1056 C C . MET A 1 130 ? 9.488 -9.976 10.652 1.00 86.44 130 MET A C 1
ATOM 1058 O O . MET A 1 130 ? 9.802 -9.254 11.593 1.00 86.44 130 MET A O 1
ATOM 1062 N N . LYS A 1 131 ? 10.225 -11.036 10.305 1.00 86.06 131 LYS A N 1
ATOM 1063 C CA . LYS A 1 131 ? 11.478 -11.396 10.989 1.00 86.06 131 LYS A CA 1
ATOM 1064 C C . LYS A 1 131 ? 12.636 -10.450 10.657 1.00 86.06 131 LYS A C 1
ATOM 1066 O O . LYS A 1 131 ? 13.529 -10.301 11.484 1.00 86.06 131 LYS A O 1
ATOM 1071 N N . ASN A 1 132 ? 12.598 -9.825 9.482 1.00 84.69 132 ASN A N 1
ATOM 1072 C CA . ASN A 1 132 ? 13.701 -9.054 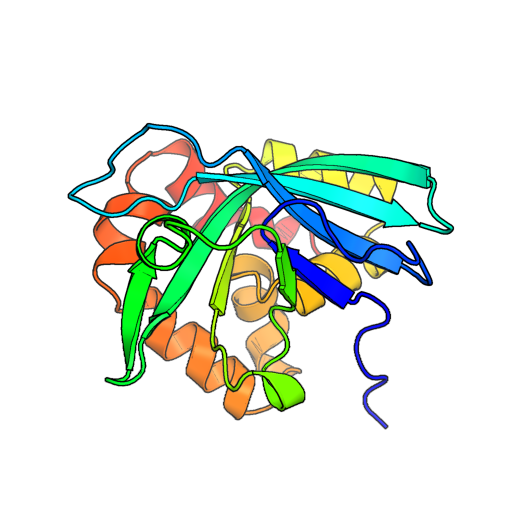8.908 1.00 84.69 132 ASN A CA 1
ATOM 1073 C C . ASN A 1 132 ? 13.464 -7.536 8.960 1.00 84.69 132 ASN A C 1
ATOM 1075 O O . ASN A 1 132 ? 14.397 -6.773 8.733 1.00 84.69 132 ASN A O 1
ATOM 1079 N N . ILE A 1 133 ? 12.239 -7.098 9.263 1.00 80.69 133 ILE A N 1
ATOM 1080 C CA . ILE A 1 133 ? 11.881 -5.675 9.352 1.00 80.69 133 ILE A CA 1
ATOM 1081 C C . ILE A 1 133 ? 12.183 -5.091 10.749 1.00 80.69 133 ILE A C 1
ATOM 1083 O O . ILE A 1 133 ? 12.119 -5.821 11.744 1.00 80.69 133 ILE A O 1
ATOM 1087 N N . PRO A 1 134 ? 12.491 -3.788 10.874 1.00 81.50 134 PRO A N 1
ATOM 1088 C CA . PRO A 1 134 ? 12.614 -3.095 12.158 1.00 81.50 134 PRO A CA 1
ATOM 1089 C C . PRO A 1 134 ? 11.326 -3.113 13.002 1.00 81.50 134 PRO A C 1
ATOM 1091 O O . PRO A 1 134 ? 10.210 -3.179 12.485 1.00 81.50 134 PRO A O 1
ATOM 1094 N N . ASP A 1 135 ? 11.451 -2.976 14.327 1.00 81.56 135 ASP A N 1
ATOM 1095 C CA . ASP A 1 135 ? 10.306 -3.064 15.253 1.00 81.56 135 ASP A CA 1
ATOM 1096 C C . ASP A 1 135 ? 9.231 -1.992 15.021 1.00 81.56 135 ASP A C 1
ATOM 1098 O O . ASP A 1 135 ? 8.043 -2.249 15.221 1.00 81.56 135 ASP A O 1
ATOM 1102 N N . MET A 1 136 ? 9.614 -0.807 14.539 1.00 73.50 136 MET A N 1
ATOM 1103 C CA . MET A 1 136 ? 8.659 0.242 14.174 1.00 73.50 136 MET A CA 1
ATOM 1104 C C . MET A 1 136 ? 7.710 -0.219 13.054 1.00 73.50 136 MET A C 1
ATOM 1106 O O . MET A 1 136 ? 6.502 0.006 13.142 1.00 73.50 136 MET A O 1
ATOM 1110 N N . GLU A 1 137 ? 8.217 -0.914 12.039 1.00 73.69 137 GLU A N 1
ATOM 1111 C CA . GLU A 1 137 ? 7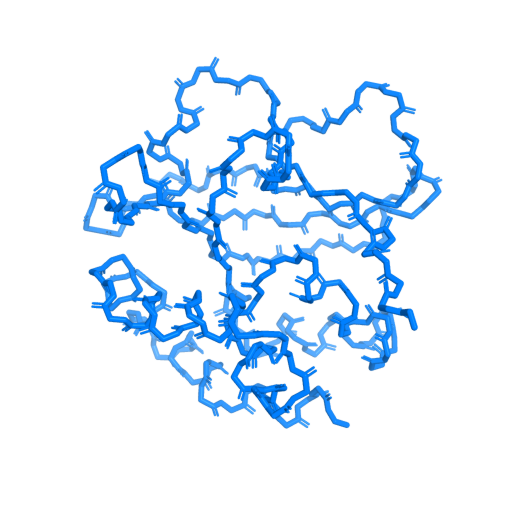.419 -1.448 10.928 1.00 73.69 137 GLU A CA 1
ATOM 1112 C C . GLU A 1 137 ? 6.596 -2.668 11.364 1.00 73.69 137 GLU A C 1
ATOM 1114 O O . GLU A 1 137 ? 5.418 -2.785 11.014 1.00 73.69 137 GLU A O 1
ATOM 1119 N N . LYS A 1 138 ? 7.132 -3.518 12.255 1.00 82.19 138 LYS A N 1
ATOM 1120 C CA . LYS A 1 138 ? 6.327 -4.565 12.920 1.00 82.19 138 LYS A CA 1
ATOM 1121 C C . LYS A 1 138 ? 5.153 -3.958 13.689 1.00 82.19 138 LYS A C 1
ATOM 1123 O O . LYS A 1 138 ? 4.032 -4.481 13.657 1.00 82.19 138 LYS A O 1
ATOM 1128 N N . SER A 1 139 ? 5.385 -2.835 14.374 1.00 85.81 139 SER A N 1
ATOM 1129 C CA . SER A 1 139 ? 4.337 -2.106 15.092 1.00 85.81 139 SER A CA 1
ATOM 1130 C C . SER A 1 139 ? 3.270 -1.570 14.132 1.00 85.81 139 SER A C 1
ATOM 1132 O O . SER A 1 139 ? 2.081 -1.589 14.457 1.00 85.81 139 SER A O 1
ATOM 1134 N N . LEU A 1 140 ? 3.666 -1.146 12.925 1.00 90.75 140 LEU A N 1
ATOM 1135 C CA . LEU A 1 140 ? 2.745 -0.686 11.890 1.00 90.75 140 LEU A CA 1
ATOM 1136 C C . LEU A 1 140 ? 1.836 -1.825 11.424 1.00 90.75 140 LEU A C 1
ATOM 1138 O O . LEU A 1 140 ? 0.620 -1.667 11.463 1.00 90.75 140 LEU A O 1
ATOM 1142 N N . TYR A 1 141 ? 2.395 -2.988 11.077 1.00 93.25 141 TYR A N 1
ATOM 1143 C CA . TYR A 1 141 ? 1.588 -4.149 10.693 1.00 93.25 141 TYR A CA 1
ATOM 1144 C C . TYR A 1 141 ? 0.609 -4.556 11.807 1.00 93.25 141 TYR A C 1
ATOM 1146 O O . TYR A 1 141 ? -0.599 -4.669 11.583 1.00 93.25 141 TYR A O 1
ATOM 1154 N N . THR A 1 142 ? 1.114 -4.748 13.031 1.00 92.75 142 THR A N 1
ATOM 1155 C CA . THR A 1 142 ? 0.309 -5.239 14.166 1.00 92.75 142 THR A CA 1
ATOM 1156 C C . THR A 1 142 ? -0.801 -4.273 14.579 1.00 92.75 142 THR A C 1
ATOM 1158 O O . THR A 1 142 ? -1.866 -4.724 15.011 1.00 92.75 142 THR A O 1
ATOM 1161 N N . SER A 1 143 ? -0.581 -2.962 14.442 1.00 93.81 143 SER A N 1
ATOM 1162 C CA . SER A 1 143 ? -1.619 -1.947 14.650 1.00 93.81 143 SER A CA 1
ATOM 1163 C C . SER A 1 143 ? -2.611 -1.911 13.487 1.00 93.81 143 SER A C 1
ATOM 1165 O O . SER A 1 143 ? -3.816 -1.973 13.734 1.00 93.81 143 SER A O 1
ATOM 1167 N N . ALA A 1 144 ? -2.135 -1.923 12.237 1.00 95.62 144 ALA A N 1
ATOM 1168 C CA . ALA A 1 144 ? -2.963 -1.797 11.037 1.00 95.62 144 ALA A CA 1
ATOM 1169 C C . ALA A 1 144 ? -4.033 -2.891 10.936 1.00 95.62 144 ALA A C 1
ATOM 1171 O O . ALA A 1 144 ? -5.211 -2.577 10.746 1.00 95.62 144 ALA A O 1
ATOM 1172 N N . ILE A 1 145 ? -3.675 -4.161 11.163 1.00 96.19 145 ILE A N 1
ATOM 1173 C CA . ILE A 1 145 ? -4.627 -5.285 11.052 1.00 96.19 145 ILE A CA 1
ATOM 1174 C C . ILE A 1 145 ? -5.746 -5.259 12.110 1.00 96.19 145 ILE A C 1
ATOM 1176 O O . ILE A 1 145 ? -6.759 -5.949 11.975 1.00 96.19 145 ILE A O 1
ATOM 1180 N N . LYS A 1 146 ? -5.582 -4.479 13.186 1.00 95.69 146 LYS A N 1
ATOM 1181 C CA . LYS A 1 146 ? -6.594 -4.325 14.243 1.00 95.69 146 LYS A CA 1
ATOM 1182 C C . LYS A 1 146 ? -7.596 -3.214 13.935 1.00 95.69 146 LYS A C 1
ATOM 1184 O O . LYS A 1 146 ? -8.655 -3.187 14.568 1.00 95.69 146 LYS A O 1
ATOM 1189 N N . THR A 1 147 ? -7.284 -2.337 12.981 1.00 96.19 147 THR A N 1
ATOM 1190 C CA . THR A 1 147 ? -8.085 -1.153 12.659 1.00 96.19 147 THR A CA 1
ATOM 1191 C C . THR A 1 147 ? -9.423 -1.500 12.013 1.00 96.19 147 THR A C 1
ATOM 1193 O O . THR A 1 147 ? -9.578 -2.512 11.323 1.00 96.19 147 THR A O 1
ATOM 1196 N N . ASP A 1 148 ? -10.394 -0.611 12.204 1.00 95.12 148 ASP A N 1
ATOM 1197 C CA . ASP A 1 148 ? -11.698 -0.704 11.553 1.00 95.12 148 ASP A CA 1
ATOM 1198 C C . ASP A 1 148 ? -11.596 -0.550 10.035 1.00 95.12 148 ASP A C 1
ATOM 1200 O O . ASP A 1 148 ? -12.250 -1.300 9.316 1.00 95.12 148 ASP A O 1
ATOM 1204 N N . VAL A 1 149 ? -10.753 0.364 9.538 1.00 95.12 149 VAL A N 1
ATOM 1205 C CA . VAL A 1 149 ? -10.544 0.553 8.092 1.00 95.12 149 VAL A CA 1
ATOM 1206 C C . VAL A 1 149 ? -9.998 -0.714 7.432 1.00 95.12 149 VAL A C 1
ATOM 1208 O O . VAL A 1 149 ? -10.469 -1.099 6.363 1.00 95.12 149 VAL A O 1
ATOM 1211 N N . PHE A 1 150 ? -9.088 -1.436 8.092 1.00 96.50 150 PHE A N 1
ATOM 1212 C CA . PHE A 1 150 ? -8.620 -2.723 7.589 1.00 96.50 150 PHE A CA 1
ATOM 1213 C C . PHE A 1 150 ? -9.766 -3.743 7.528 1.00 96.50 150 PHE A C 1
ATOM 1215 O O . PHE A 1 150 ? -10.076 -4.272 6.461 1.00 96.50 150 PHE A O 1
ATOM 1222 N N . LYS A 1 151 ? -10.452 -3.967 8.655 1.00 94.81 151 LYS A N 1
ATOM 1223 C CA . LYS A 1 151 ? -11.520 -4.974 8.771 1.00 94.81 151 LYS A CA 1
ATOM 1224 C C . LYS A 1 151 ? -12.715 -4.701 7.854 1.00 94.81 151 LYS A C 1
ATOM 1226 O O . LYS A 1 151 ? -13.298 -5.640 7.323 1.00 94.81 151 LYS A O 1
ATOM 1231 N N . LYS A 1 152 ? -13.095 -3.431 7.690 1.00 93.38 152 LYS A N 1
ATOM 1232 C CA . LYS A 1 152 ? -14.318 -3.011 6.984 1.00 93.38 152 LYS A CA 1
ATOM 1233 C C . LYS A 1 152 ? -14.086 -2.636 5.522 1.00 93.38 152 LYS A C 1
ATOM 1235 O O . LYS A 1 152 ? -15.053 -2.629 4.765 1.00 93.38 152 LYS A O 1
ATOM 1240 N N . SER A 1 153 ? -12.850 -2.330 5.119 1.00 93.19 153 SER A N 1
ATOM 1241 C CA 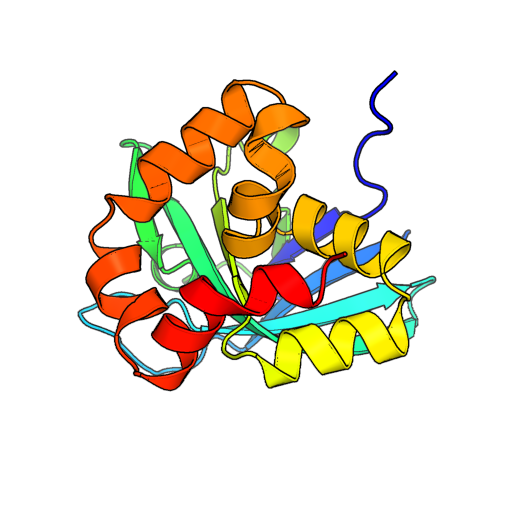. SER A 1 153 ? -12.528 -1.957 3.736 1.00 93.19 153 SER A CA 1
ATOM 1242 C C . SER A 1 153 ? -11.533 -2.918 3.083 1.00 93.19 153 SER A C 1
ATOM 1244 O O . SER A 1 153 ? -11.884 -3.547 2.088 1.00 93.19 153 SER A O 1
ATOM 1246 N N . PHE A 1 154 ? -10.339 -3.114 3.655 1.00 95.12 154 PHE A N 1
ATOM 1247 C CA . PHE A 1 154 ? -9.266 -3.878 2.998 1.00 95.12 154 PHE A CA 1
ATOM 1248 C C . PHE A 1 154 ? -9.640 -5.349 2.798 1.00 95.12 154 PHE A C 1
ATOM 1250 O O . PHE A 1 154 ? -9.457 -5.892 1.714 1.00 95.12 154 PHE A O 1
ATOM 1257 N N . ILE A 1 155 ? -10.202 -5.998 3.817 1.00 94.00 155 ILE A N 1
ATOM 1258 C CA . ILE A 1 155 ? -10.544 -7.431 3.775 1.00 94.00 155 ILE A CA 1
ATOM 1259 C C . ILE A 1 155 ? -12.048 -7.697 3.636 1.00 94.00 155 ILE A C 1
ATOM 1261 O O . ILE A 1 155 ? -12.514 -8.791 3.943 1.00 94.00 155 ILE A O 1
ATOM 1265 N N . ARG A 1 156 ? -12.818 -6.700 3.180 1.00 88.31 156 ARG A N 1
ATOM 1266 C CA . ARG A 1 156 ? -14.277 -6.812 3.034 1.00 88.31 156 ARG A CA 1
ATOM 1267 C C . ARG A 1 156 ? -14.683 -7.853 1.992 1.00 88.31 156 ARG A C 1
ATOM 1269 O O . ARG A 1 156 ? -15.661 -8.569 2.188 1.00 88.31 156 ARG A O 1
ATOM 1276 N N . HIS A 1 157 ? -13.967 -7.893 0.871 1.00 88.56 157 HIS A N 1
ATOM 1277 C CA . HIS A 1 157 ? -14.299 -8.741 -0.271 1.00 88.56 157 HIS A CA 1
ATOM 1278 C C . HIS A 1 157 ? -13.482 -10.028 -0.244 1.00 88.56 157 HIS A C 1
ATOM 1280 O O . HIS A 1 157 ? -12.326 -10.038 0.179 1.00 88.56 157 HIS A O 1
ATOM 1286 N N . SER A 1 158 ? -14.060 -11.119 -0.745 1.00 88.69 158 SER A N 1
ATOM 1287 C CA . SER A 1 158 ? -13.403 -12.433 -0.759 1.00 88.69 158 SER A CA 1
ATOM 1288 C C . SER A 1 158 ? -12.062 -12.411 -1.497 1.00 88.69 158 SER A C 1
ATOM 1290 O O . SER A 1 158 ? -11.101 -13.013 -1.025 1.00 88.69 158 SER A O 1
ATOM 1292 N N . ALA A 1 159 ? -11.968 -11.675 -2.609 1.00 90.50 159 ALA A N 1
ATOM 1293 C CA . ALA A 1 159 ? -10.740 -11.539 -3.390 1.00 90.50 159 ALA A CA 1
ATOM 1294 C C . ALA A 1 159 ? -9.609 -10.853 -2.605 1.00 90.50 159 ALA A C 1
ATOM 1296 O O . ALA A 1 159 ? -8.482 -11.350 -2.589 1.00 90.50 159 ALA A O 1
ATOM 1297 N N . SER A 1 160 ? -9.908 -9.751 -1.912 1.00 91.19 160 SER A N 1
ATOM 1298 C CA . SER A 1 160 ? -8.907 -9.006 -1.146 1.00 91.19 160 SER A CA 1
ATOM 1299 C C . SER A 1 160 ? -8.530 -9.725 0.151 1.00 91.19 160 SER A C 1
ATOM 1301 O O . SER A 1 160 ? -7.352 -9.792 0.500 1.00 91.19 160 SER A O 1
ATOM 1303 N N . PHE A 1 161 ? -9.492 -10.377 0.813 1.00 93.81 161 PHE A N 1
ATOM 1304 C CA . PHE A 1 161 ? -9.215 -11.289 1.924 1.00 93.81 161 PHE A CA 1
ATOM 1305 C C . PHE A 1 161 ? -8.308 -12.452 1.494 1.00 93.81 161 PHE A C 1
ATOM 1307 O O . PHE A 1 161 ? -7.319 -12.756 2.166 1.00 93.81 161 PHE A O 1
ATOM 1314 N N . PHE A 1 162 ? -8.616 -13.095 0.364 1.00 93.31 162 PHE A N 1
ATOM 1315 C CA . PHE A 1 162 ? -7.805 -14.184 -0.175 1.00 93.31 162 PHE A CA 1
ATOM 1316 C C . PHE A 1 162 ? -6.391 -13.712 -0.522 1.00 93.31 162 PHE A C 1
ATOM 1318 O O . PHE A 1 162 ? -5.424 -14.399 -0.190 1.00 93.31 162 PHE A O 1
ATOM 1325 N N . SER A 1 163 ? -6.271 -12.528 -1.131 1.00 92.56 163 SER A N 1
ATOM 1326 C CA . SER A 1 163 ? -4.986 -11.895 -1.428 1.00 92.56 163 SER A CA 1
ATOM 1327 C C . SER A 1 163 ? -4.157 -11.696 -0.157 1.00 92.56 163 SER A C 1
ATOM 1329 O O . SER A 1 163 ? -3.045 -12.210 -0.059 1.00 92.56 163 SER A O 1
ATOM 1331 N N . PHE A 1 164 ? -4.738 -11.088 0.882 1.00 95.31 164 PHE A N 1
ATOM 1332 C CA . PHE A 1 164 ? -4.065 -10.887 2.168 1.00 95.31 164 PHE A CA 1
ATOM 1333 C C . PHE A 1 164 ? -3.531 -12.196 2.785 1.00 95.31 164 PHE A C 1
ATOM 1335 O O . PHE A 1 164 ? -2.457 -12.248 3.397 1.00 95.31 164 PHE A O 1
ATOM 1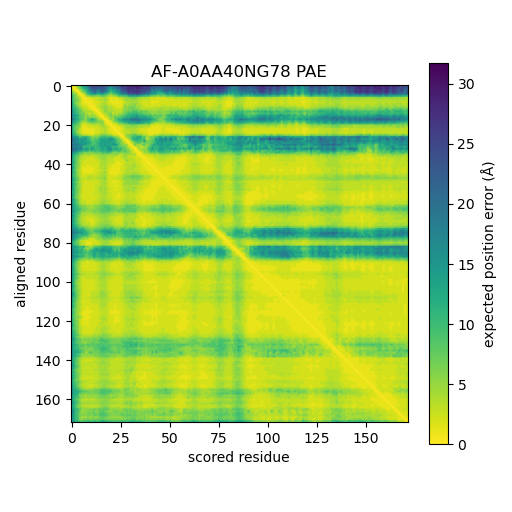342 N N . LYS A 1 165 ? -4.284 -13.290 2.629 1.00 93.50 165 LYS A N 1
ATOM 1343 C CA . LYS A 1 165 ? -3.904 -14.601 3.164 1.00 93.50 165 LYS A CA 1
ATOM 1344 C C . LYS A 1 165 ? -2.844 -15.314 2.327 1.00 93.50 165 LYS A C 1
ATOM 1346 O O . LYS A 1 165 ? -1.976 -15.955 2.920 1.00 93.50 165 LYS A O 1
ATOM 1351 N N . SER A 1 166 ? -2.901 -15.201 1.001 1.00 92.06 166 SER A N 1
ATOM 1352 C CA . SER A 1 166 ? -2.210 -16.123 0.087 1.00 92.06 166 SER A CA 1
ATOM 1353 C C . SER A 1 166 ? -1.118 -15.485 -0.770 1.00 92.06 166 SER A C 1
ATOM 1355 O O . SER A 1 166 ? -0.219 -16.202 -1.215 1.00 92.06 166 SER A O 1
ATOM 1357 N N . SER A 1 167 ? -1.161 -14.169 -0.997 1.00 92.00 167 SER A N 1
ATOM 1358 C CA . SER A 1 167 ? -0.251 -13.483 -1.926 1.00 92.00 167 SER A CA 1
ATOM 1359 C C . SER A 1 167 ? 1.204 -13.486 -1.466 1.00 92.00 167 SER A C 1
ATOM 1361 O O . SER A 1 167 ? 2.101 -13.381 -2.291 1.00 92.00 167 SER A O 1
ATOM 1363 N N . GLY A 1 168 ? 1.462 -13.738 -0.181 1.00 86.38 168 GLY A N 1
ATOM 1364 C CA . GLY A 1 168 ? 2.819 -13.860 0.347 1.00 86.38 168 GLY A CA 1
ATOM 1365 C C . GLY A 1 168 ? 3.680 -14.941 -0.317 1.00 86.38 168 GLY A C 1
ATOM 1366 O O . GLY A 1 168 ? 4.899 -14.832 -0.337 1.00 86.38 168 GLY A O 1
ATOM 1367 N N . LYS A 1 169 ? 3.062 -15.961 -0.929 1.00 89.88 169 LYS A N 1
ATOM 1368 C CA . LYS A 1 169 ? 3.780 -16.988 -1.705 1.00 89.88 169 LYS A CA 1
ATOM 1369 C C . LYS A 1 169 ? 4.339 -16.475 -3.036 1.00 89.88 169 LYS A C 1
ATOM 1371 O O . LYS A 1 169 ? 5.195 -17.135 -3.601 1.00 89.88 169 LYS A O 1
ATOM 1376 N N . ILE A 1 170 ? 3.818 -15.361 -3.550 1.00 90.88 170 ILE A N 1
ATOM 1377 C CA . ILE A 1 170 ? 4.275 -14.734 -4.801 1.00 90.88 170 ILE A CA 1
ATOM 1378 C C . ILE A 1 170 ? 5.539 -13.899 -4.559 1.00 90.88 170 ILE A C 1
ATOM 1380 O O . ILE A 1 170 ? 6.286 -13.640 -5.492 1.00 90.88 170 ILE A O 1
ATOM 1384 N N . LEU A 1 171 ? 5.776 -13.494 -3.309 1.00 88.50 171 LEU A N 1
ATOM 1385 C CA . LEU A 1 171 ? 6.870 -12.608 -2.905 1.00 88.50 171 LEU A CA 1
ATOM 1386 C C . LEU A 1 171 ? 8.159 -13.360 -2.528 1.00 88.50 171 LEU A C 1
ATOM 1388 O O . LEU A 1 171 ? 9.043 -12.778 -1.898 1.00 88.50 171 LEU A O 1
ATOM 1392 N N . ARG A 1 172 ? 8.234 -14.657 -2.848 1.00 82.94 172 ARG A N 1
ATOM 1393 C CA . ARG A 1 172 ? 9.334 -15.566 -2.505 1.00 82.94 172 ARG A CA 1
ATOM 1394 C C . ARG A 1 172 ? 9.993 -16.120 -3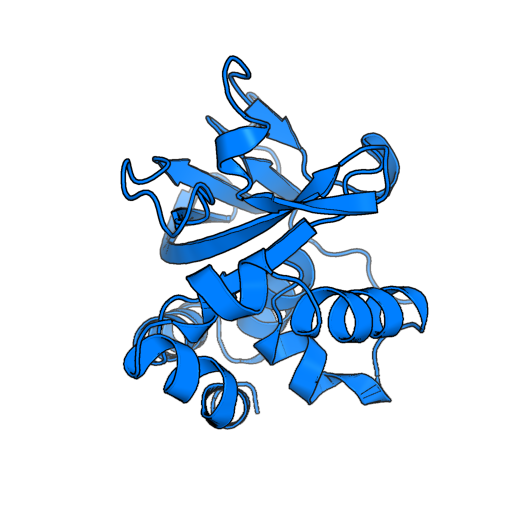.754 1.00 82.94 172 ARG A C 1
ATOM 1396 O O . ARG A 1 172 ? 9.254 -16.345 -4.737 1.00 82.94 172 ARG A O 1
#

Solvent-accessible surface area (backbone atoms only — not comparable to full-atom values): 9317 Å² total; per-residue (Å²): 130,84,77,73,64,79,50,50,42,25,34,40,80,44,70,94,79,51,76,58,33,35,35,26,39,30,69,70,49,87,60,66,38,91,86,26,23,28,42,27,37,37,37,33,26,51,83,65,38,82,74,48,75,43,51,29,32,34,33,27,42,47,99,83,71,49,65,38,16,41,56,68,73,47,76,87,58,67,52,48,67,61,38,47,94,82,61,69,38,50,60,37,24,38,61,46,31,48,63,45,57,52,52,44,35,72,75,40,42,54,66,55,33,48,54,53,33,56,59,50,40,18,49,42,53,50,62,70,39,52,90,80,52,58,69,72,59,48,50,48,50,66,51,47,72,71,32,65,46,36,59,56,45,57,46,58,45,71,59,20,36,48,19,62,72,53,41,51,68,69,70,105

pLDDT: mean 86.79, std 12.03, range [29.81, 97.62]

Secondary structure (DSSP, 8-state):
-----SEEEEEES--TT--SEEEEEE---S--BTTB--EEEEEEEETTEEEEEEEEEEEEE-TTS-EEEHHHH-TT-SEEE--HHHH---EEEEESSHHHHHHHHHHHHHHHHHHHHHHTTBHHHHHHTTTTS-HHHHHHHHHHTTSHHIIIIITSSHHHHHHHHHGGGGG-